Protein AF-A0A965GNH7-F1 (afdb_monomer)

Structure (mmCIF, N/CA/C/O backbone):
data_AF-A0A965GNH7-F1
#
_entry.id   AF-A0A965GNH7-F1
#
loop_
_atom_site.group_PDB
_atom_site.id
_atom_site.type_symbol
_atom_site.label_atom_id
_atom_site.label_alt_id
_atom_site.label_comp_id
_atom_site.label_asym_id
_atom_site.label_entity_id
_atom_site.label_seq_id
_atom_site.pdbx_PDB_ins_code
_atom_site.Cartn_x
_atom_site.Cartn_y
_atom_site.Cartn_z
_atom_site.occupancy
_atom_site.B_iso_or_equiv
_atom_site.auth_seq_id
_atom_site.auth_comp_id
_atom_site.auth_asym_id
_atom_site.auth_atom_id
_atom_site.pdbx_PDB_model_num
ATOM 1 N N . MET A 1 1 ? 58.841 18.533 -30.769 1.00 61.31 1 MET A N 1
ATOM 2 C CA . MET A 1 1 ? 57.433 18.340 -31.214 1.00 61.31 1 MET A CA 1
ATOM 3 C C . MET A 1 1 ? 56.786 16.989 -30.851 1.00 61.31 1 MET A C 1
ATOM 5 O O . MET A 1 1 ? 55.567 16.952 -30.744 1.00 61.31 1 MET A O 1
ATOM 9 N N . ARG A 1 2 ? 57.519 15.874 -30.654 1.00 68.25 2 ARG A N 1
ATOM 10 C CA . ARG A 1 2 ? 56.904 14.565 -30.300 1.00 68.25 2 ARG A CA 1
ATOM 11 C C . ARG A 1 2 ? 56.252 14.528 -28.906 1.00 68.25 2 ARG A C 1
ATOM 13 O O . ARG A 1 2 ? 55.220 13.888 -28.747 1.00 68.25 2 ARG A O 1
ATOM 20 N N . PHE A 1 3 ? 56.821 15.237 -27.931 1.00 69.56 3 PHE A N 1
ATOM 21 C CA . PHE A 1 3 ? 56.321 15.287 -26.551 1.00 69.56 3 PHE A CA 1
ATOM 22 C C . PHE A 1 3 ? 54.964 16.008 -26.440 1.00 69.56 3 PHE A C 1
ATOM 24 O O . PHE A 1 3 ? 54.017 15.473 -25.873 1.00 69.56 3 PHE A O 1
ATOM 31 N N . LEU A 1 4 ? 54.821 17.154 -27.115 1.00 71.38 4 LEU A N 1
ATOM 32 C CA . LEU A 1 4 ? 53.580 17.937 -27.139 1.00 71.38 4 LEU A CA 1
ATOM 33 C C . LEU A 1 4 ? 52.410 17.179 -27.800 1.00 71.38 4 LEU A C 1
ATOM 35 O O . LEU A 1 4 ? 51.283 17.232 -27.320 1.00 71.38 4 LEU A O 1
ATOM 39 N N . LYS A 1 5 ? 52.682 16.385 -28.848 1.00 73.31 5 LYS A N 1
ATOM 40 C CA . LYS A 1 5 ? 51.672 15.521 -29.492 1.00 73.31 5 LYS A CA 1
ATOM 41 C C . LYS A 1 5 ? 51.183 14.387 -28.581 1.00 73.31 5 LYS A C 1
ATOM 43 O O . LYS A 1 5 ? 50.039 13.962 -28.712 1.00 73.31 5 LYS A O 1
ATOM 48 N N . ARG A 1 6 ? 52.031 13.881 -27.678 1.00 76.56 6 ARG A N 1
ATOM 49 C CA . ARG A 1 6 ? 51.651 12.845 -26.700 1.00 76.56 6 ARG A CA 1
ATOM 50 C C . ARG A 1 6 ? 50.774 13.422 -25.592 1.00 76.56 6 ARG A C 1
ATOM 52 O O . ARG A 1 6 ? 49.756 12.821 -25.275 1.00 76.56 6 ARG A O 1
ATOM 59 N N . LEU A 1 7 ? 51.122 14.605 -25.088 1.00 76.31 7 LEU A N 1
ATOM 60 C CA . LEU A 1 7 ? 50.318 15.319 -24.093 1.00 76.31 7 LEU A CA 1
ATOM 61 C C . LEU A 1 7 ? 48.933 15.691 -24.633 1.00 76.31 7 LEU A C 1
ATOM 63 O O . LEU A 1 7 ? 47.937 15.451 -23.963 1.00 76.31 7 LEU A O 1
ATOM 67 N N . PHE A 1 8 ? 48.852 16.179 -25.874 1.00 79.62 8 PHE A N 1
ATOM 68 C CA . PHE A 1 8 ? 47.570 16.503 -26.505 1.00 79.62 8 PHE A CA 1
ATOM 69 C C . PHE A 1 8 ? 46.662 15.272 -26.659 1.00 79.62 8 PHE A C 1
ATOM 71 O O . PHE A 1 8 ? 45.480 15.326 -26.338 1.00 79.62 8 PHE A O 1
ATOM 78 N N . ARG A 1 9 ? 47.215 14.126 -27.082 1.00 82.44 9 ARG A N 1
ATOM 79 C CA . ARG A 1 9 ? 46.457 12.866 -27.181 1.00 82.44 9 ARG A CA 1
ATOM 80 C C . ARG A 1 9 ? 45.986 12.356 -25.820 1.00 82.44 9 ARG A C 1
ATOM 82 O O . ARG A 1 9 ? 44.862 11.881 -25.724 1.00 82.44 9 ARG A O 1
ATOM 89 N N . ALA A 1 10 ? 46.824 12.464 -24.790 1.00 82.12 10 ALA A N 1
ATOM 90 C CA . ALA A 1 10 ? 46.457 12.075 -23.431 1.00 82.12 10 ALA A CA 1
ATOM 91 C C . ALA A 1 10 ? 45.336 12.963 -22.870 1.00 82.12 10 ALA A C 1
ATOM 93 O O . ALA A 1 10 ? 44.400 12.451 -22.268 1.00 82.12 10 ALA A O 1
ATOM 94 N N . PHE A 1 11 ? 45.387 14.272 -23.131 1.00 82.88 11 PHE A N 1
ATOM 95 C CA . PHE A 1 11 ? 44.346 15.212 -22.721 1.00 82.88 11 PHE A CA 1
ATOM 96 C C . PHE A 1 11 ? 43.004 14.931 -23.410 1.00 82.88 11 PHE A C 1
ATOM 98 O O . PHE A 1 11 ? 41.978 14.849 -22.743 1.00 82.88 11 PHE A O 1
ATOM 105 N N . VAL A 1 12 ? 43.014 14.704 -24.729 1.00 85.94 12 VAL A N 1
ATOM 106 C CA . VAL A 1 12 ? 41.802 14.342 -25.484 1.00 85.94 12 VAL A CA 1
ATOM 107 C C . VAL A 1 12 ? 41.234 13.000 -25.011 1.00 85.94 12 VAL A C 1
ATOM 109 O O . VAL A 1 12 ? 40.030 12.880 -24.813 1.00 85.94 12 VAL A O 1
ATOM 112 N N . ALA A 1 13 ? 42.079 11.994 -24.773 1.00 86.38 13 ALA A N 1
ATOM 113 C CA . ALA A 1 13 ? 41.626 10.703 -24.253 1.00 86.38 13 ALA A CA 1
ATOM 114 C C . ALA A 1 13 ? 41.002 10.830 -22.852 1.00 86.38 13 ALA A C 1
ATOM 116 O O . ALA A 1 13 ? 39.959 10.233 -22.589 1.00 86.38 13 ALA A O 1
ATOM 117 N N . ALA A 1 14 ? 41.602 11.641 -21.976 1.00 84.44 14 ALA A N 1
ATOM 118 C CA . ALA A 1 14 ? 41.071 11.906 -20.643 1.00 84.44 14 ALA A CA 1
ATOM 119 C C . ALA A 1 14 ? 39.732 12.658 -20.691 1.00 84.44 14 ALA A C 1
ATOM 121 O O . ALA A 1 14 ? 38.820 12.315 -19.940 1.00 84.44 14 ALA A O 1
ATOM 122 N N . SER A 1 15 ? 39.576 13.636 -21.594 1.00 87.12 15 SER A N 1
ATOM 123 C CA . SER A 1 15 ? 38.310 14.365 -21.726 1.00 87.12 15 SER A CA 1
ATOM 124 C C . SER A 1 15 ? 37.195 13.455 -22.239 1.00 87.12 15 SER A C 1
ATOM 126 O O . SER A 1 15 ? 36.109 13.461 -21.671 1.00 87.12 15 SER A O 1
ATOM 128 N N . VAL A 1 16 ? 37.468 12.624 -23.252 1.00 88.94 16 VAL A N 1
ATOM 129 C CA . VAL A 1 16 ? 36.496 11.659 -23.791 1.00 88.94 16 VAL A CA 1
ATOM 130 C C . VAL A 1 16 ? 36.082 10.644 -22.726 1.00 88.94 16 VAL A C 1
ATOM 132 O O . VAL A 1 16 ? 34.891 10.393 -22.558 1.00 88.94 16 VAL A O 1
ATOM 135 N N . ALA A 1 17 ? 37.035 10.103 -21.961 1.00 90.12 17 ALA A N 1
ATOM 136 C CA . ALA A 1 17 ? 36.732 9.183 -20.867 1.00 90.12 17 ALA A CA 1
ATOM 137 C C . ALA A 1 17 ? 35.845 9.838 -19.794 1.00 90.12 17 ALA A C 1
ATOM 139 O O . ALA A 1 17 ? 34.858 9.242 -19.368 1.00 90.12 17 ALA A O 1
ATOM 140 N N . ALA A 1 18 ? 36.139 11.083 -19.406 1.00 88.38 18 ALA A N 1
ATOM 141 C CA . ALA A 1 18 ? 35.324 11.821 -18.443 1.00 88.38 18 ALA A CA 1
ATOM 142 C C . ALA A 1 18 ? 33.895 12.069 -18.957 1.00 88.38 18 ALA A C 1
ATOM 144 O O . ALA A 1 18 ? 32.934 11.907 -18.206 1.00 88.38 18 ALA A O 1
ATOM 145 N N . THR A 1 19 ? 33.734 12.405 -20.243 1.00 89.25 19 THR A N 1
ATOM 146 C CA . THR A 1 19 ? 32.406 12.603 -20.846 1.00 89.25 19 THR A CA 1
ATOM 147 C C . THR A 1 19 ? 31.603 11.302 -20.901 1.00 89.25 19 THR A C 1
ATOM 149 O O . THR A 1 19 ? 30.419 11.303 -20.575 1.00 89.25 19 THR A O 1
ATOM 152 N N . LEU A 1 20 ? 32.236 10.180 -21.254 1.00 89.94 20 LEU A N 1
ATOM 153 C CA . LEU A 1 20 ? 31.576 8.870 -21.283 1.00 89.94 20 LEU A CA 1
ATOM 154 C C . LEU A 1 20 ? 31.122 8.424 -19.889 1.00 89.94 20 LEU A C 1
ATOM 156 O O . LEU A 1 20 ? 30.005 7.936 -19.744 1.00 89.94 20 LEU A O 1
ATOM 160 N N . MET A 1 21 ? 31.945 8.642 -18.860 1.00 90.12 21 MET A N 1
ATOM 161 C CA . MET A 1 21 ? 31.584 8.332 -17.472 1.00 90.12 21 MET A CA 1
ATOM 162 C C . MET A 1 21 ? 30.403 9.179 -16.984 1.00 90.12 21 MET A C 1
AT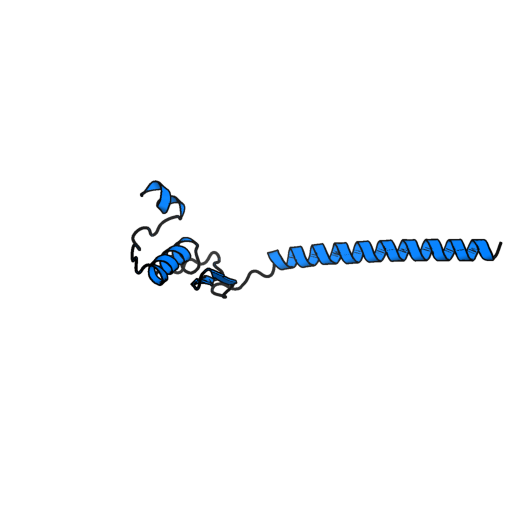OM 164 O O . MET A 1 21 ? 29.494 8.652 -16.346 1.00 90.12 21 MET A O 1
ATOM 168 N N . ALA A 1 22 ? 30.378 10.473 -17.320 1.00 87.25 22 ALA A N 1
ATOM 169 C CA . ALA A 1 22 ? 29.270 11.357 -16.965 1.00 87.25 22 ALA A CA 1
ATOM 170 C C . ALA A 1 22 ? 27.955 10.942 -17.648 1.00 87.25 22 ALA A C 1
ATOM 172 O O . ALA A 1 22 ? 26.908 10.914 -17.003 1.00 87.25 22 ALA A O 1
ATOM 173 N N . LEU A 1 23 ? 28.010 10.566 -18.931 1.00 87.31 23 LEU A N 1
ATOM 174 C CA . LEU A 1 23 ? 26.844 10.074 -19.671 1.00 87.31 23 LEU A CA 1
ATOM 175 C C . LEU A 1 23 ? 26.351 8.721 -19.146 1.00 87.31 23 LEU A C 1
ATOM 177 O O . LEU A 1 23 ? 25.146 8.532 -19.007 1.00 87.31 23 LEU A O 1
ATOM 181 N N . ALA A 1 24 ? 27.259 7.800 -18.814 1.00 85.06 24 ALA A N 1
ATOM 182 C CA . ALA A 1 24 ? 26.902 6.508 -18.232 1.00 85.06 24 ALA A CA 1
ATOM 183 C C . ALA A 1 24 ? 26.219 6.671 -16.864 1.00 85.06 24 ALA A C 1
ATOM 185 O O . ALA A 1 24 ? 25.194 6.045 -16.608 1.00 85.06 24 ALA A O 1
ATOM 186 N N . TYR A 1 25 ? 26.742 7.559 -16.014 1.00 82.19 25 TYR A N 1
ATOM 187 C CA . TYR A 1 25 ? 26.143 7.857 -14.715 1.00 82.19 25 TYR A CA 1
ATOM 188 C C . TYR A 1 25 ? 24.758 8.505 -14.852 1.00 82.19 25 TYR A C 1
ATOM 190 O O . TYR A 1 25 ? 23.811 8.080 -14.193 1.00 82.19 25 TYR A O 1
ATOM 198 N N . ALA A 1 26 ? 24.606 9.476 -15.758 1.00 80.81 26 ALA A N 1
ATOM 199 C CA . ALA A 1 26 ? 23.308 10.081 -16.050 1.00 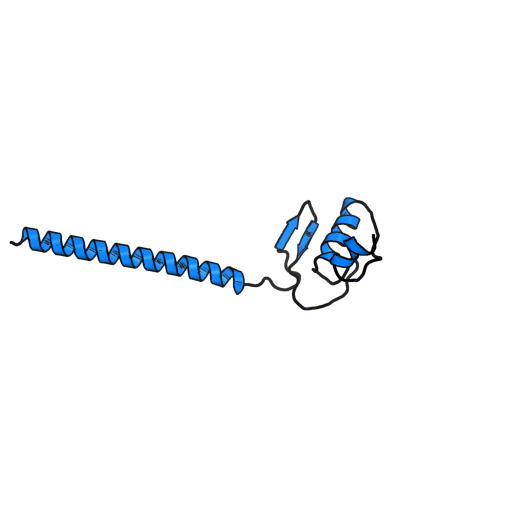80.81 26 ALA A CA 1
ATOM 200 C C . ALA A 1 26 ? 22.300 9.050 -16.591 1.00 80.81 26 ALA A C 1
ATOM 202 O O . ALA A 1 26 ? 21.148 9.039 -16.167 1.00 80.81 26 ALA A O 1
ATOM 203 N N . GLY A 1 27 ? 22.737 8.149 -17.477 1.00 79.81 27 GLY A N 1
ATOM 204 C CA . GLY A 1 27 ? 21.906 7.059 -17.992 1.00 79.81 27 GLY A CA 1
ATOM 205 C C . GLY A 1 27 ? 21.432 6.100 -16.898 1.00 79.81 27 GLY A C 1
ATOM 206 O O . GLY A 1 27 ? 20.271 5.698 -16.909 1.00 79.81 27 GLY A O 1
ATOM 207 N N . MET A 1 28 ? 22.291 5.790 -15.922 1.00 76.62 28 MET A N 1
ATOM 208 C CA . MET A 1 28 ? 21.939 4.948 -14.775 1.00 76.62 28 MET A CA 1
ATOM 209 C C . MET A 1 28 ? 20.876 5.608 -13.886 1.00 76.62 28 MET A C 1
ATOM 211 O O . MET A 1 28 ? 19.867 4.980 -13.587 1.00 76.62 28 MET A O 1
ATOM 215 N N . LEU A 1 29 ? 21.035 6.896 -13.552 1.00 72.44 29 LEU A N 1
ATOM 216 C CA . LEU A 1 29 ? 20.044 7.639 -12.757 1.00 72.44 29 LEU A CA 1
ATOM 217 C C . LEU A 1 29 ? 18.674 7.705 -13.441 1.00 72.44 29 LEU A C 1
ATOM 219 O O . LEU A 1 29 ? 17.638 7.580 -12.791 1.00 72.44 29 LEU A O 1
ATOM 223 N N . VAL A 1 30 ? 18.669 7.894 -14.762 1.00 73.75 30 VAL A N 1
ATOM 224 C CA . VAL A 1 30 ? 17.440 7.899 -15.558 1.00 73.75 30 VAL A CA 1
ATOM 225 C C . VAL A 1 30 ? 16.804 6.507 -15.565 1.00 73.75 30 VAL A C 1
ATOM 227 O O . VAL A 1 30 ? 15.598 6.393 -15.362 1.00 73.75 30 VAL A O 1
ATOM 230 N N . HIS A 1 31 ? 17.595 5.446 -15.746 1.00 70.94 31 HIS A N 1
ATOM 231 C CA . HIS A 1 31 ? 17.093 4.074 -15.727 1.00 70.94 31 HIS A CA 1
ATOM 232 C C . HIS A 1 31 ? 16.484 3.693 -14.372 1.00 70.94 31 HIS A C 1
ATOM 234 O O . HIS A 1 31 ? 15.370 3.170 -14.354 1.00 70.94 31 HIS A O 1
ATOM 240 N N . ASP A 1 32 ? 17.169 3.990 -13.267 1.00 69.44 32 ASP A N 1
ATOM 241 C CA . ASP A 1 32 ? 16.697 3.694 -11.912 1.00 69.44 32 ASP A CA 1
ATOM 242 C C . ASP A 1 32 ? 15.418 4.472 -11.582 1.00 69.44 32 ASP A C 1
ATOM 244 O O . ASP A 1 32 ? 14.472 3.910 -11.027 1.00 69.44 32 ASP A O 1
ATOM 248 N N . GLY A 1 33 ? 15.349 5.740 -12.006 1.00 63.00 33 GLY A N 1
ATOM 249 C CA . GLY A 1 33 ? 14.138 6.550 -11.917 1.00 63.00 33 GLY A CA 1
ATOM 250 C C . GLY A 1 33 ? 12.968 5.906 -12.661 1.00 63.00 33 GLY A C 1
ATOM 251 O O . GLY A 1 33 ? 11.912 5.701 -12.072 1.00 63.00 33 GLY A O 1
ATOM 252 N N . TYR A 1 34 ? 13.155 5.508 -13.924 1.00 60.78 34 TYR A N 1
ATOM 253 C CA . TYR A 1 34 ? 12.106 4.820 -14.687 1.00 60.78 34 TYR A CA 1
ATOM 254 C C . TYR A 1 34 ? 11.722 3.463 -14.092 1.00 60.78 34 TYR A C 1
ATOM 256 O O . TYR A 1 34 ? 10.548 3.106 -14.131 1.00 60.78 34 TYR A O 1
ATOM 264 N N . ARG A 1 35 ? 12.666 2.718 -13.507 1.00 60.09 35 ARG A N 1
ATOM 265 C CA . ARG A 1 35 ? 12.383 1.433 -12.852 1.00 60.09 35 ARG A CA 1
ATOM 266 C C . ARG A 1 35 ? 11.429 1.603 -11.673 1.00 60.09 35 ARG A C 1
ATOM 268 O O . ARG A 1 35 ? 10.514 0.806 -11.532 1.00 60.09 35 ARG A O 1
ATOM 275 N N . PHE A 1 36 ? 11.578 2.677 -10.898 1.00 60.91 36 PHE A N 1
ATOM 276 C CA . PHE A 1 36 ? 10.661 3.012 -9.804 1.00 60.91 36 PHE A CA 1
ATOM 277 C C . PHE A 1 36 ? 9.221 3.281 -10.280 1.00 60.91 36 PHE A C 1
ATOM 279 O O . PHE A 1 36 ? 8.271 2.984 -9.564 1.00 60.91 36 PHE A O 1
ATOM 286 N N . PHE A 1 37 ? 9.045 3.822 -11.490 1.00 58.97 37 PHE A N 1
ATOM 287 C CA . PHE A 1 37 ? 7.717 4.088 -12.056 1.00 58.97 37 PHE A CA 1
ATOM 288 C C . PHE A 1 37 ? 7.116 2.899 -12.819 1.00 58.97 37 PHE A C 1
ATOM 290 O O . PHE A 1 37 ? 5.894 2.808 -12.912 1.00 58.97 37 PHE A O 1
ATOM 297 N N . LEU A 1 38 ? 7.950 2.022 -13.388 1.00 62.34 38 LEU A N 1
ATOM 298 C CA . LEU A 1 38 ? 7.511 0.927 -14.260 1.00 62.34 38 LEU A CA 1
ATOM 299 C C . LEU A 1 38 ? 7.377 -0.419 -13.537 1.00 62.34 38 LEU A C 1
ATOM 301 O O . LEU A 1 38 ? 6.475 -1.180 -13.878 1.00 62.34 38 LEU A O 1
ATOM 305 N N . ASP A 1 39 ? 8.207 -0.702 -12.528 1.00 72.19 39 ASP A N 1
ATOM 306 C CA . ASP A 1 39 ? 8.040 -1.883 -11.671 1.00 72.19 39 ASP A CA 1
ATOM 307 C C . ASP A 1 39 ? 7.017 -1.558 -10.573 1.00 72.19 39 ASP A C 1
ATOM 309 O O . ASP A 1 39 ? 7.356 -1.436 -9.393 1.00 72.19 39 ASP A O 1
ATOM 313 N N . GLN A 1 40 ? 5.748 -1.379 -10.959 1.00 73.44 40 GLN A N 1
ATOM 314 C CA . GLN A 1 40 ? 4.688 -1.310 -9.961 1.00 73.44 40 GLN A CA 1
ATOM 315 C C . GLN A 1 40 ? 4.523 -2.690 -9.310 1.00 73.44 40 GLN A C 1
ATOM 317 O O . GLN A 1 40 ? 4.350 -3.689 -10.015 1.00 73.44 40 GLN A O 1
ATOM 322 N N . PRO A 1 41 ? 4.601 -2.772 -7.975 1.00 83.69 41 PRO A N 1
ATOM 323 C CA . PRO A 1 41 ? 4.407 -4.022 -7.261 1.00 83.69 41 PRO A CA 1
ATOM 324 C C . PRO A 1 41 ? 2.998 -4.569 -7.526 1.00 83.69 41 PRO A C 1
ATOM 326 O O . PRO A 1 41 ? 2.022 -3.822 -7.536 1.00 83.69 41 PRO A O 1
ATOM 329 N N . THR A 1 42 ? 2.894 -5.880 -7.751 1.00 88.12 42 THR A N 1
ATOM 330 C CA . THR A 1 42 ? 1.617 -6.557 -8.023 1.00 88.12 42 THR A CA 1
ATOM 331 C C . THR A 1 42 ? 0.618 -6.305 -6.896 1.00 88.12 42 THR A C 1
ATOM 333 O O . THR A 1 42 ? 1.010 -6.347 -5.728 1.00 88.12 42 THR A O 1
ATOM 336 N N . HIS A 1 43 ? -0.663 -6.110 -7.221 1.00 89.06 43 HIS A N 1
ATOM 337 C CA . HIS A 1 43 ? -1.740 -5.992 -6.232 1.00 89.06 43 HIS A CA 1
ATOM 338 C C . HIS A 1 43 ? -1.652 -7.075 -5.148 1.00 89.06 43 HIS A C 1
ATOM 340 O O . HIS A 1 43 ? -1.435 -8.253 -5.444 1.00 89.06 43 HIS A O 1
ATOM 346 N N . GLY A 1 44 ? -1.776 -6.667 -3.887 1.00 90.12 44 GLY A N 1
ATOM 347 C CA . GLY A 1 44 ? -1.676 -7.543 -2.719 1.00 90.12 44 GLY A CA 1
ATOM 348 C C . GLY A 1 44 ? -0.262 -7.999 -2.354 1.00 90.12 44 GLY A C 1
ATOM 349 O O . GLY A 1 44 ? -0.087 -8.712 -1.365 1.00 90.12 44 GLY A O 1
ATOM 350 N N . SER A 1 45 ? 0.772 -7.579 -3.089 1.00 92.38 45 SER A N 1
ATOM 351 C CA . SER A 1 45 ? 2.157 -7.796 -2.661 1.00 92.38 45 SER A CA 1
ATOM 352 C C . SER A 1 45 ? 2.484 -6.955 -1.424 1.00 92.38 45 SER A C 1
ATOM 354 O O . SER A 1 45 ? 2.013 -5.828 -1.269 1.00 92.38 45 SER A O 1
ATOM 356 N N . VAL A 1 46 ? 3.287 -7.508 -0.513 1.00 93.31 46 VAL A N 1
ATOM 357 C CA . VAL A 1 46 ? 3.712 -6.802 0.704 1.00 93.31 46 VAL A CA 1
ATOM 358 C C . VAL A 1 46 ? 4.774 -5.767 0.338 1.00 93.31 46 VAL A C 1
ATOM 360 O O . VAL A 1 46 ? 5.844 -6.121 -0.153 1.00 93.31 46 VAL A O 1
ATOM 363 N N . LEU A 1 47 ? 4.491 -4.497 0.620 1.00 91.81 47 LEU A N 1
ATOM 364 C CA . LEU A 1 47 ? 5.417 -3.376 0.441 1.00 91.81 4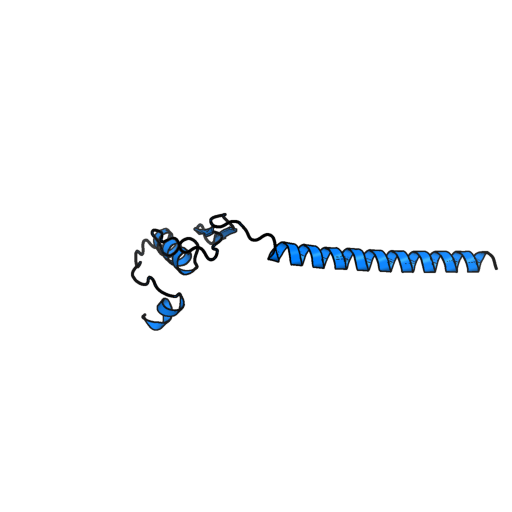7 LEU A CA 1
ATOM 365 C C . LEU A 1 47 ? 6.327 -3.174 1.652 1.00 91.81 47 LEU A C 1
ATOM 367 O O . LEU A 1 47 ? 7.424 -2.632 1.533 1.00 91.81 47 LEU A O 1
ATOM 371 N N . GLY A 1 48 ? 5.864 -3.591 2.828 1.00 93.69 48 GLY A N 1
ATOM 372 C CA . GLY A 1 48 ? 6.588 -3.435 4.078 1.00 93.69 48 GLY A CA 1
ATOM 373 C C . GLY A 1 48 ? 5.666 -3.536 5.282 1.00 93.69 48 GLY A C 1
ATOM 374 O O . GLY A 1 48 ? 4.576 -4.101 5.207 1.00 93.69 48 GLY A O 1
ATOM 375 N N . ASP A 1 49 ? 6.116 -2.972 6.394 1.00 94.25 49 ASP A N 1
ATOM 376 C CA . ASP A 1 49 ? 5.418 -2.989 7.673 1.00 94.2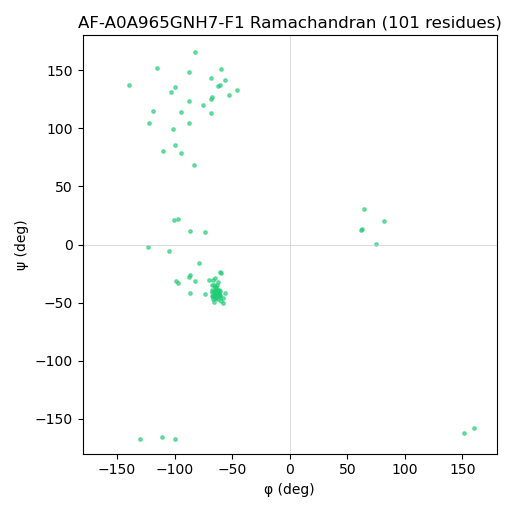5 49 ASP A CA 1
ATOM 377 C C . ASP A 1 49 ? 5.547 -1.624 8.356 1.00 94.25 49 ASP A C 1
ATOM 379 O O . ASP A 1 49 ? 6.623 -1.020 8.358 1.00 94.25 49 ASP A O 1
ATOM 383 N N . VAL A 1 50 ? 4.449 -1.136 8.934 1.00 86.62 50 VAL A N 1
ATOM 384 C CA . VAL A 1 50 ? 4.434 0.079 9.750 1.00 86.62 50 VAL A CA 1
ATOM 385 C C . VAL A 1 50 ? 3.903 -0.274 11.131 1.00 86.62 50 VAL A C 1
ATOM 387 O O . VAL A 1 50 ? 2.709 -0.486 11.331 1.00 86.62 50 VAL A O 1
ATOM 390 N N . GLY A 1 51 ? 4.810 -0.340 12.105 1.00 88.25 51 GLY A N 1
ATOM 391 C CA . GLY A 1 51 ? 4.453 -0.585 13.501 1.00 88.25 51 GLY A CA 1
ATOM 392 C C . GLY A 1 51 ? 3.842 -1.967 13.747 1.00 88.25 51 GLY A C 1
ATOM 393 O O . GLY A 1 51 ? 3.022 -2.107 14.650 1.00 88.25 51 GLY A O 1
ATOM 394 N N . GLY A 1 52 ? 4.207 -2.990 12.977 1.00 90.50 52 GLY A N 1
ATOM 395 C CA . GLY A 1 52 ? 3.648 -4.342 13.027 1.00 90.50 52 GLY A CA 1
ATOM 396 C C . GLY A 1 52 ? 2.330 -4.497 12.264 1.00 90.50 52 GLY A C 1
ATOM 397 O O . GLY A 1 52 ? 1.551 -5.385 12.608 1.00 90.50 52 GLY A O 1
ATOM 398 N N . VAL A 1 53 ? 2.041 -3.593 11.325 1.00 92.00 53 VAL A N 1
ATOM 399 C CA . VAL A 1 53 ? 0.919 -3.674 10.387 1.00 92.00 53 VAL A CA 1
ATOM 400 C C . VAL A 1 53 ? 1.482 -3.718 8.968 1.00 92.00 53 VAL A C 1
ATOM 402 O O . VAL A 1 53 ? 2.065 -2.741 8.494 1.00 92.00 53 VAL A O 1
ATOM 405 N N . ALA A 1 54 ? 1.273 -4.836 8.272 1.00 94.38 54 ALA A N 1
ATOM 406 C CA . ALA A 1 54 ? 1.723 -4.995 6.892 1.00 94.38 54 ALA A CA 1
ATOM 407 C C . ALA A 1 54 ? 1.038 -3.985 5.957 1.00 94.38 54 ALA A C 1
ATOM 409 O O . ALA A 1 54 ? -0.181 -3.785 6.031 1.00 94.38 54 ALA A O 1
ATOM 410 N N . VAL A 1 55 ? 1.817 -3.381 5.064 1.00 94.75 55 VAL A N 1
ATOM 411 C CA . VAL A 1 55 ? 1.349 -2.504 3.987 1.00 94.75 55 VAL A CA 1
ATOM 412 C C . VAL A 1 55 ? 1.394 -3.295 2.689 1.00 94.75 55 VAL A C 1
ATOM 414 O O . VAL A 1 55 ? 2.409 -3.922 2.384 1.00 94.75 55 VAL A O 1
ATOM 417 N N . TYR A 1 56 ? 0.306 -3.259 1.931 1.00 93.94 56 TYR A N 1
ATOM 418 C CA . TYR A 1 56 ? 0.161 -3.999 0.683 1.00 93.94 56 TYR A CA 1
ATOM 419 C C . TYR A 1 56 ? 0.038 -3.040 -0.498 1.00 93.94 56 TYR A C 1
ATOM 421 O O . TYR A 1 56 ? -0.434 -1.915 -0.340 1.00 93.94 56 TYR A O 1
ATOM 429 N N . ALA A 1 57 ? 0.463 -3.489 -1.673 1.00 91.25 57 ALA A N 1
ATOM 430 C CA . ALA A 1 57 ? 0.261 -2.770 -2.917 1.00 91.25 57 ALA A CA 1
ATOM 431 C C . ALA A 1 57 ? -1.229 -2.777 -3.272 1.00 91.25 57 ALA A C 1
ATOM 433 O O . ALA A 1 57 ? -1.792 -3.834 -3.561 1.00 91.25 57 ALA A O 1
ATOM 434 N N . GLY A 1 58 ? -1.851 -1.603 -3.238 1.00 87.69 58 GLY A N 1
ATOM 435 C CA . GLY A 1 58 ? -3.146 -1.371 -3.862 1.00 87.69 58 GLY A CA 1
ATOM 436 C C . GLY A 1 58 ? -2.964 -0.958 -5.317 1.00 87.69 58 GLY A C 1
ATOM 437 O O . GLY A 1 58 ? -1.988 -0.297 -5.672 1.00 87.69 58 GLY A O 1
ATOM 438 N N . ASP A 1 59 ? -3.920 -1.331 -6.149 1.00 81.75 59 ASP A N 1
ATOM 439 C CA . ASP A 1 59 ? -4.074 -0.809 -7.502 1.00 81.75 59 ASP A CA 1
ATOM 440 C C . ASP A 1 59 ? -5.535 -0.359 -7.696 1.00 81.75 59 ASP A C 1
ATOM 442 O O . ASP A 1 59 ? -6.278 -0.215 -6.726 1.00 81.75 59 ASP A O 1
ATOM 446 N N . GLY A 1 60 ? -5.949 -0.090 -8.935 1.00 72.12 60 GLY A N 1
ATOM 447 C CA . GLY A 1 60 ? -7.316 0.340 -9.243 1.00 72.12 60 GLY A CA 1
ATOM 448 C C . GLY A 1 60 ? -8.387 -0.757 -9.162 1.00 72.12 60 GLY A C 1
ATOM 449 O O . GLY A 1 60 ? -9.483 -0.535 -9.673 1.00 72.12 60 GLY A O 1
ATOM 450 N N . TYR A 1 61 ? -8.090 -1.943 -8.616 1.00 72.56 61 TYR A N 1
ATOM 451 C CA . TYR A 1 61 ? -9.092 -2.986 -8.406 1.00 72.56 61 TYR A CA 1
ATOM 452 C C . TYR A 1 61 ? -9.793 -2.809 -7.058 1.00 72.56 61 TYR A C 1
ATOM 454 O O . TYR A 1 61 ? -9.177 -2.853 -5.995 1.00 72.56 61 TYR A O 1
ATOM 462 N N . ASP A 1 62 ? -11.118 -2.693 -7.113 1.00 78.44 62 ASP A N 1
ATOM 463 C CA . ASP A 1 62 ? -11.954 -2.495 -5.934 1.00 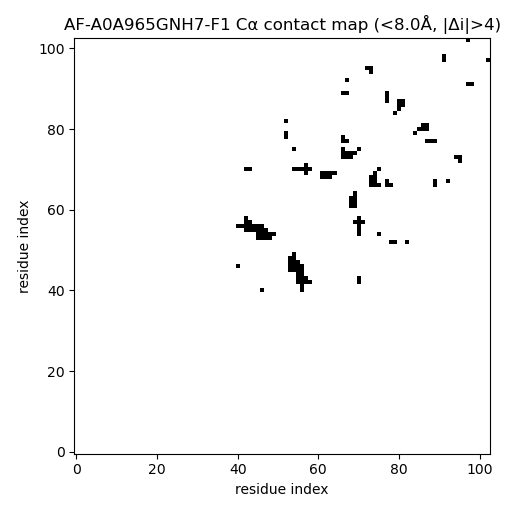78.44 62 ASP A CA 1
ATOM 464 C C . ASP A 1 62 ? -12.594 -3.818 -5.492 1.00 78.44 62 ASP A C 1
ATOM 466 O O . ASP A 1 62 ? -13.725 -4.149 -5.857 1.00 78.44 62 ASP A O 1
ATOM 470 N N . VAL A 1 63 ? -11.867 -4.589 -4.681 1.00 84.69 63 VAL A N 1
ATOM 471 C CA . VAL A 1 63 ? -12.425 -5.731 -3.938 1.00 84.69 63 VAL A CA 1
ATOM 472 C C . VAL A 1 63 ? -12.697 -5.298 -2.505 1.00 84.69 63 VAL A C 1
ATOM 474 O O . VAL A 1 63 ? -11.892 -4.615 -1.884 1.00 84.69 63 VAL A O 1
ATOM 477 N N . ARG A 1 64 ? -13.856 -5.663 -1.957 1.00 84.56 64 ARG A N 1
ATOM 478 C CA . ARG A 1 64 ? -14.245 -5.295 -0.592 1.00 84.56 64 ARG A CA 1
ATOM 479 C C . ARG A 1 64 ? -13.867 -6.402 0.395 1.00 84.56 64 ARG A C 1
ATOM 481 O O . ARG A 1 64 ? -14.471 -7.471 0.363 1.00 84.56 64 ARG A O 1
ATOM 488 N N . GLY A 1 65 ? -12.939 -6.107 1.301 1.00 84.00 65 GLY A N 1
ATOM 489 C CA . GLY A 1 65 ? -12.517 -6.984 2.396 1.00 84.00 65 GLY A CA 1
ATOM 490 C C . GLY A 1 65 ? -13.152 -6.636 3.751 1.00 84.00 65 GLY A C 1
ATOM 491 O O . GLY A 1 65 ? -14.093 -5.845 3.843 1.00 84.00 65 GLY A O 1
ATOM 492 N N . GLU A 1 66 ? -12.610 -7.219 4.829 1.00 83.44 66 GLU A N 1
ATOM 493 C CA . GLU A 1 66 ? -13.097 -7.028 6.212 1.00 83.44 66 GLU A CA 1
ATOM 494 C C . GLU A 1 66 ? -12.931 -5.578 6.709 1.00 83.44 66 GLU A C 1
ATOM 496 O O . GLU A 1 66 ? -13.791 -5.071 7.431 1.00 83.44 66 GLU A O 1
ATOM 501 N N . TYR A 1 67 ? -11.846 -4.902 6.316 1.00 84.50 67 TYR A N 1
ATOM 502 C CA . TYR A 1 67 ? -11.471 -3.579 6.839 1.00 84.50 67 TYR A CA 1
ATOM 503 C C . TYR A 1 67 ? -11.750 -2.419 5.870 1.00 84.50 67 TYR A C 1
ATOM 505 O O . TYR A 1 67 ? -11.583 -1.260 6.244 1.00 84.50 67 TYR A O 1
ATOM 513 N N . GLY A 1 68 ? -12.185 -2.687 4.638 1.00 84.56 68 GLY A N 1
ATOM 514 C CA . GLY A 1 68 ? -12.376 -1.670 3.600 1.00 84.56 68 GLY A CA 1
ATOM 515 C C . GLY A 1 68 ? -12.192 -2.242 2.198 1.00 84.56 68 GLY A C 1
ATOM 516 O O . GLY A 1 68 ? -12.261 -3.455 2.012 1.00 84.56 68 GLY A O 1
ATOM 517 N N . LEU A 1 69 ? -11.982 -1.371 1.209 1.00 87.38 69 LEU A N 1
ATOM 518 C CA . LEU A 1 69 ? -11.502 -1.804 -0.106 1.00 87.38 69 LEU A CA 1
ATOM 519 C C . LEU A 1 69 ? -10.064 -2.307 0.033 1.00 87.38 69 LEU A C 1
ATOM 521 O O . LEU A 1 69 ? -9.229 -1.619 0.618 1.00 87.38 69 LEU A O 1
ATOM 525 N N . GLU A 1 70 ? -9.807 -3.520 -0.443 1.00 88.94 70 GLU A N 1
ATOM 526 C CA . GLU A 1 70 ? -8.552 -4.232 -0.243 1.00 88.94 70 GLU A CA 1
ATOM 527 C C . GLU A 1 70 ? -7.360 -3.369 -0.655 1.00 88.94 70 GLU A C 1
ATOM 529 O O . GLU A 1 70 ? -7.319 -2.781 -1.734 1.00 88.94 70 GLU A O 1
ATOM 534 N N . TYR A 1 71 ? -6.403 -3.266 0.269 1.00 91.44 71 TYR A N 1
ATOM 535 C CA . TYR A 1 71 ? -5.129 -2.569 0.091 1.00 91.44 71 TYR A CA 1
ATOM 536 C C . TYR A 1 71 ? -5.229 -1.063 -0.197 1.00 91.44 71 TYR A C 1
ATOM 538 O O . TYR A 1 71 ? -4.223 -0.427 -0.519 1.00 91.44 71 TYR A O 1
ATOM 546 N N . GLN A 1 72 ? -6.405 -0.457 -0.014 1.00 88.81 72 GLN A N 1
ATOM 547 C CA . GLN A 1 72 ? -6.550 0.994 -0.023 1.00 88.81 72 GLN A CA 1
ATOM 548 C C . GLN A 1 72 ? -6.198 1.626 1.331 1.00 88.81 72 GLN A C 1
ATOM 550 O O . GLN A 1 72 ? -6.126 0.978 2.376 1.00 88.81 72 GLN A O 1
ATOM 555 N N . CYS A 1 73 ? -6.012 2.947 1.325 1.00 88.12 73 CYS A N 1
ATOM 556 C CA . CYS A 1 73 ? -5.628 3.718 2.508 1.00 88.12 73 CYS A CA 1
ATOM 557 C C . CYS A 1 73 ? -6.588 3.541 3.701 1.00 88.12 73 CYS A C 1
ATOM 559 O O . CYS A 1 73 ? -6.133 3.373 4.832 1.00 88.12 73 CYS A O 1
ATOM 561 N N . VAL A 1 74 ? -7.901 3.529 3.454 1.00 87.06 74 VAL A N 1
ATOM 562 C CA . VAL A 1 74 ? -8.923 3.358 4.499 1.00 87.06 74 VAL A CA 1
ATOM 563 C C . VAL A 1 74 ? -8.874 1.951 5.108 1.00 87.06 74 VAL A C 1
ATOM 565 O O . VAL A 1 74 ? -8.979 1.808 6.326 1.00 87.06 74 VAL A O 1
ATOM 568 N N . GLU A 1 75 ? -8.645 0.918 4.289 1.00 89.38 75 GLU A N 1
ATOM 569 C CA . GLU A 1 75 ? -8.460 -0.464 4.758 1.00 89.38 75 GLU A CA 1
ATOM 570 C C . GLU A 1 75 ? -7.264 -0.570 5.695 1.00 89.38 75 GLU A C 1
ATOM 572 O O . GLU A 1 75 ? -7.408 -1.098 6.799 1.00 89.38 75 GLU A O 1
ATOM 577 N N . LEU A 1 76 ? -6.118 -0.006 5.302 1.00 90.38 76 LEU A N 1
ATOM 578 C CA . LEU A 1 76 ? -4.902 -0.047 6.108 1.00 90.38 76 LEU A CA 1
ATOM 579 C C . LEU A 1 76 ? -5.124 0.582 7.489 1.00 90.38 76 LEU A C 1
ATOM 581 O O . LEU A 1 76 ? -4.734 -0.004 8.501 1.00 90.38 76 LEU A O 1
ATOM 585 N N . VAL A 1 77 ? -5.763 1.754 7.545 1.00 88.81 77 VAL A N 1
ATOM 586 C CA . VAL A 1 77 ? -6.033 2.442 8.816 1.00 88.81 77 VAL A CA 1
ATOM 587 C C . VAL A 1 77 ? -7.016 1.643 9.667 1.00 88.81 77 VAL A C 1
ATOM 589 O O . VAL A 1 77 ? -6.747 1.412 10.846 1.00 88.81 77 VAL A O 1
ATOM 592 N N . ASN A 1 78 ? -8.118 1.160 9.091 1.00 87.62 78 ASN A N 1
ATOM 593 C CA . ASN A 1 78 ? -9.100 0.360 9.824 1.00 87.62 78 ASN A CA 1
ATOM 594 C C . ASN A 1 78 ? -8.479 -0.934 10.370 1.00 87.62 78 ASN A C 1
ATOM 596 O O . ASN A 1 78 ? -8.680 -1.274 11.538 1.00 87.62 78 ASN A O 1
ATOM 600 N N . ARG A 1 79 ? -7.666 -1.630 9.568 1.00 89.50 79 ARG A N 1
ATOM 601 C CA . ARG A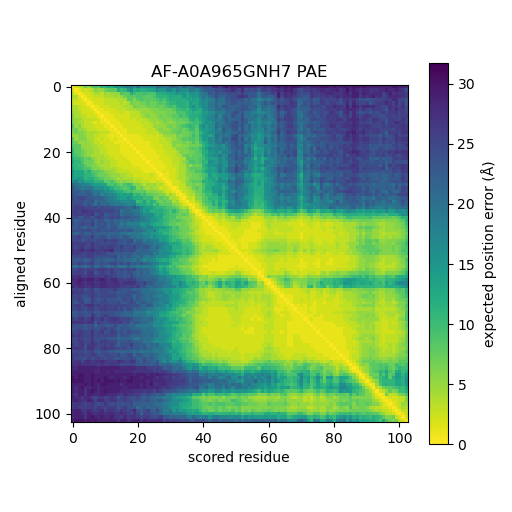 1 79 ? -6.942 -2.829 10.000 1.00 89.50 79 ARG A CA 1
ATOM 602 C C . ARG A 1 79 ? -5.949 -2.515 11.112 1.00 89.50 79 ARG A C 1
ATOM 604 O O . ARG A 1 79 ? -5.909 -3.242 12.102 1.00 89.50 79 ARG A O 1
ATOM 611 N N . ALA A 1 80 ? -5.192 -1.425 10.999 1.00 90.12 80 ALA A N 1
ATOM 612 C CA . ALA A 1 80 ? -4.277 -0.986 12.049 1.00 90.12 80 ALA A CA 1
ATOM 613 C C . ALA A 1 80 ? -5.015 -0.684 13.365 1.00 90.12 80 ALA A C 1
ATOM 615 O O . ALA A 1 80 ? -4.594 -1.144 14.427 1.00 90.12 80 ALA A O 1
ATOM 616 N N . LEU A 1 81 ? -6.147 0.026 13.302 1.00 87.81 81 LEU A N 1
ATOM 617 C CA . LEU A 1 81 ? -6.970 0.352 14.470 1.00 87.81 81 LEU A CA 1
ATOM 618 C C . LEU A 1 81 ? -7.506 -0.904 15.164 1.00 87.81 81 LEU A C 1
ATOM 620 O O . LEU A 1 81 ? -7.438 -1.012 16.392 1.00 87.81 81 LEU A O 1
ATOM 624 N N . VAL A 1 82 ? -7.978 -1.883 14.390 1.00 88.56 82 VAL A N 1
ATOM 625 C CA . VAL A 1 82 ? -8.441 -3.161 14.939 1.00 88.56 82 VAL A CA 1
ATOM 626 C C . VAL A 1 82 ? -7.281 -3.935 15.565 1.00 88.56 82 VAL A C 1
ATOM 628 O O . VAL A 1 82 ? -7.387 -4.359 16.715 1.00 88.56 82 VAL A O 1
ATOM 631 N N . GLN A 1 83 ? -6.158 -4.080 14.856 1.00 89.38 83 GLN A N 1
ATOM 632 C CA . GLN A 1 83 ? -5.008 -4.863 15.321 1.00 89.38 83 GLN A CA 1
ATOM 633 C C . GLN A 1 83 ? -4.329 -4.272 16.562 1.00 89.38 83 GLN A C 1
ATOM 635 O O . GLN A 1 83 ? -3.825 -5.023 17.395 1.00 89.38 83 GLN A O 1
ATOM 640 N N . LYS A 1 84 ? -4.275 -2.941 16.686 1.00 87.62 84 LYS A N 1
ATOM 641 C CA . LYS A 1 84 ? -3.525 -2.265 17.758 1.00 87.62 84 LYS A CA 1
ATOM 642 C C . LYS A 1 84 ? -4.380 -1.814 18.926 1.00 87.62 84 LYS A C 1
ATOM 644 O O . LYS A 1 84 ? -3.889 -1.782 20.051 1.00 87.62 84 LYS A O 1
ATOM 649 N N . HIS A 1 85 ? -5.635 -1.464 18.672 1.00 84.38 85 HIS A N 1
ATOM 650 C CA . HIS A 1 85 ? -6.488 -0.825 19.671 1.00 84.38 85 HIS A CA 1
ATOM 651 C C . HIS A 1 85 ? -7.782 -1.598 19.938 1.00 84.38 85 HIS A C 1
ATOM 653 O O . HIS A 1 85 ? -8.567 -1.178 20.784 1.00 84.38 85 HIS A O 1
ATOM 659 N N . GLY A 1 86 ? -8.031 -2.712 19.234 1.00 81.88 86 GLY A N 1
ATOM 660 C CA . GLY A 1 86 ? -9.283 -3.468 19.348 1.00 81.88 86 GLY A CA 1
ATOM 661 C C . GLY A 1 86 ? -10.512 -2.665 18.910 1.00 81.88 86 GLY A C 1
ATOM 662 O O . GLY A 1 86 ? -11.644 -3.055 19.192 1.00 81.88 86 GLY A O 1
ATOM 663 N N . PHE A 1 87 ? -10.303 -1.528 18.240 1.00 77.50 87 PHE A N 1
ATOM 664 C CA . PHE A 1 87 ? -11.360 -0.592 17.895 1.00 77.50 87 PHE A CA 1
ATOM 665 C C . PHE A 1 87 ? -11.977 -0.997 16.557 1.00 77.50 87 PHE A C 1
ATOM 667 O O . PHE A 1 87 ? -11.386 -0.796 15.499 1.00 77.50 87 PHE A O 1
ATOM 674 N N . ARG A 1 88 ? -13.177 -1.584 16.595 1.00 66.44 88 ARG A N 1
ATOM 675 C CA . ARG A 1 88 ? -13.971 -1.908 15.401 1.00 66.44 88 ARG A CA 1
ATOM 676 C C . ARG A 1 88 ? -14.960 -0.783 15.115 1.00 66.44 88 ARG A C 1
ATOM 678 O O . ARG A 1 88 ? -16.141 -0.907 15.416 1.00 66.44 88 ARG A O 1
ATOM 685 N N . ASN A 1 89 ? -14.483 0.310 14.523 1.00 61.84 89 ASN A N 1
ATOM 686 C CA . ASN A 1 89 ? -15.372 1.301 13.917 1.00 61.84 89 ASN A CA 1
ATOM 687 C C . ASN A 1 89 ? -15.233 1.260 12.393 1.00 61.84 89 ASN A C 1
ATOM 689 O O . ASN A 1 89 ? -14.508 2.044 11.794 1.00 61.84 89 ASN A O 1
ATOM 693 N N . LEU A 1 90 ? -15.919 0.286 11.790 1.00 61.00 90 LEU A N 1
ATOM 694 C CA . LEU A 1 90 ? -15.937 0.006 10.348 1.00 61.00 90 LEU A CA 1
ATOM 695 C C . LEU A 1 90 ? -17.007 0.834 9.602 1.00 61.00 90 LEU A C 1
ATOM 697 O O . LEU A 1 90 ? -17.359 0.516 8.469 1.00 61.00 90 LEU A O 1
ATOM 701 N N . ALA A 1 91 ? -17.594 1.845 10.255 1.00 53.56 91 ALA A N 1
ATOM 702 C CA . ALA A 1 91 ? -18.825 2.489 9.795 1.00 53.56 91 ALA A CA 1
ATOM 703 C C . ALA A 1 91 ? -18.632 3.507 8.659 1.00 53.56 91 ALA A C 1
ATOM 705 O O . ALA A 1 91 ? -19.606 3.841 7.989 1.00 53.56 91 ALA A O 1
ATOM 706 N N . LYS A 1 92 ? -17.408 3.982 8.396 1.00 56.84 92 LYS A N 1
ATOM 707 C CA . LYS A 1 92 ? -17.143 4.871 7.258 1.00 56.84 92 LYS A CA 1
ATOM 708 C C . LYS A 1 92 ? -16.519 4.089 6.126 1.00 56.84 92 LYS A C 1
ATOM 710 O O . LYS A 1 92 ? -15.340 3.769 6.104 1.00 56.84 92 LYS A O 1
ATOM 715 N N . THR A 1 93 ? -17.378 3.743 5.188 1.00 57.72 93 THR A N 1
ATOM 716 C CA . THR A 1 93 ? -17.045 2.936 4.023 1.00 57.72 93 THR A CA 1
ATOM 717 C C . THR A 1 93 ? -16.843 3.791 2.775 1.00 57.72 93 THR A C 1
ATOM 719 O O . THR A 1 93 ? -17.039 3.280 1.674 1.00 57.72 93 THR A O 1
ATOM 722 N N . GLY A 1 94 ? -16.556 5.081 2.971 1.00 60.25 94 GLY A N 1
ATOM 723 C CA . GLY A 1 94 ? -16.416 6.098 1.934 1.00 60.25 94 GLY A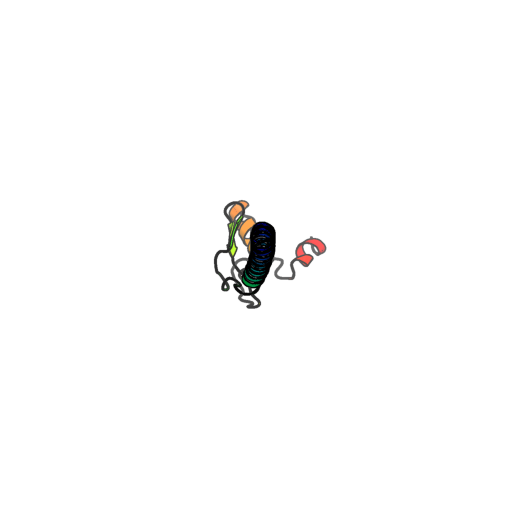 CA 1
ATOM 724 C C . GLY A 1 94 ? -14.978 6.582 1.780 1.00 60.25 94 GLY A C 1
ATOM 725 O O . GLY A 1 94 ? -14.041 5.965 2.289 1.00 60.25 94 GLY A O 1
ATOM 726 N N . ASP A 1 95 ? -14.832 7.695 1.072 1.00 72.56 95 ASP A N 1
ATOM 727 C CA . ASP A 1 95 ? -13.550 8.325 0.780 1.00 72.56 95 ASP A CA 1
ATOM 728 C C . ASP A 1 95 ? -12.802 8.726 2.063 1.00 72.56 95 ASP A C 1
ATOM 730 O O . ASP A 1 95 ? -13.396 8.998 3.111 1.00 72.56 95 ASP A O 1
ATOM 734 N N . ALA A 1 96 ? -11.469 8.736 2.005 1.00 78.12 96 ALA A N 1
ATOM 735 C CA . ALA A 1 96 ? -10.619 8.986 3.173 1.00 78.12 96 ALA A CA 1
ATOM 736 C C . ALA A 1 96 ? -10.868 10.358 3.834 1.00 78.12 96 ALA A C 1
ATOM 738 O O . ALA A 1 96 ? -10.614 10.533 5.023 1.00 78.12 96 ALA A O 1
ATOM 739 N N . ASP A 1 97 ? -11.388 11.326 3.085 1.00 76.44 97 ASP A N 1
ATOM 740 C CA . ASP A 1 97 ? -11.770 12.654 3.566 1.00 76.44 97 ASP A CA 1
ATOM 741 C C . ASP A 1 97 ? -13.012 12.635 4.478 1.00 76.44 97 ASP A C 1
ATOM 743 O O . ASP A 1 97 ? -13.090 13.423 5.424 1.00 76.44 97 ASP A O 1
ATOM 747 N N . THR A 1 98 ? -13.941 11.694 4.287 1.00 71.12 98 THR A N 1
ATOM 748 C CA . THR A 1 98 ? -15.143 11.531 5.133 1.00 71.12 98 THR A CA 1
ATOM 749 C C . THR A 1 98 ? -14.800 11.246 6.600 1.00 71.12 98 THR A C 1
ATOM 751 O O . THR A 1 98 ? -15.562 11.563 7.518 1.00 71.12 98 THR A O 1
ATOM 754 N N . TYR A 1 99 ? -13.608 10.705 6.869 1.00 71.44 99 TYR A N 1
ATOM 755 C CA . TYR A 1 99 ? -13.116 10.496 8.230 1.00 71.44 99 TYR A CA 1
ATOM 756 C C . TYR A 1 99 ? -12.880 11.806 8.986 1.00 71.44 99 TYR A C 1
ATOM 758 O O . TYR A 1 99 ? -13.037 11.809 10.204 1.00 71.44 99 TYR A O 1
ATOM 766 N N . PHE A 1 100 ? -12.551 12.897 8.290 1.00 72.94 100 PHE A N 1
ATOM 767 C CA . PHE A 1 100 ? -12.378 14.219 8.890 1.00 72.94 100 PHE A CA 1
ATOM 768 C C . PHE A 1 100 ? -13.702 14.984 8.995 1.00 72.94 100 PHE A C 1
ATOM 770 O O . PHE A 1 100 ? -13.960 15.614 10.016 1.00 72.94 100 PHE A O 1
A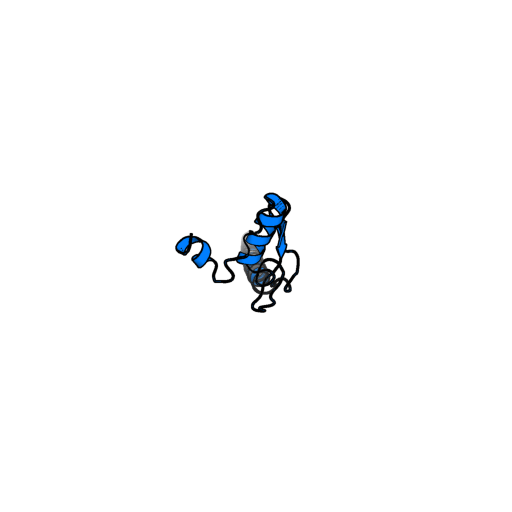TOM 777 N N . TRP A 1 101 ? -14.539 14.928 7.954 1.00 68.44 101 TRP A N 1
ATOM 778 C CA . TRP A 1 101 ? -15.739 15.770 7.860 1.00 68.44 101 TRP A CA 1
ATOM 779 C C . TRP A 1 101 ? -16.957 15.237 8.618 1.00 68.44 101 TRP A C 1
ATOM 781 O O . TRP A 1 101 ? -17.731 16.034 9.139 1.00 68.44 101 TRP A O 1
ATOM 791 N N . ASP A 1 102 ? -17.108 13.916 8.728 1.00 60.66 102 ASP A N 1
ATOM 792 C CA . ASP A 1 102 ? -18.252 13.295 9.415 1.00 60.66 102 ASP A CA 1
ATOM 793 C C . ASP A 1 102 ? -17.914 12.903 10.879 1.00 60.66 102 ASP A C 1
ATOM 795 O O . ASP A 1 102 ? -18.436 11.902 11.378 1.00 60.66 102 ASP A O 1
ATOM 799 N N . ALA A 1 103 ? -16.902 13.521 11.504 1.00 54.25 103 ALA A N 1
ATOM 800 C CA . ALA A 1 103 ? -16.398 13.172 12.846 1.00 54.25 103 ALA A CA 1
ATOM 801 C C . ALA A 1 103 ? -17.061 13.979 13.971 1.00 54.25 103 ALA A C 1
ATOM 803 O O . ALA A 1 103 ? -17.309 15.188 13.772 1.00 54.25 103 ALA A O 1
#

Secondary structure (DSSP, 8-state):
-HHHHHHHHHHHHHHHHHHHHHHHHHHHHHHHHHHHHH-PPPTT-EEEESSS-EEE---S---B-SSSBTTSHHHHHHHHHHHHH--------S-TTHHHHT-

Mean predicted aligned error: 13.04 Å

Radius of gyration: 26.85 Å; Cα contacts (8 Å, |Δi|>4): 76; chains: 1; bounding box: 76×26×51 Å

pLDDT: mean 79.97, std 10.98, range [53.56, 94.75]

Foldseek 3Di:
DVVVVVVVVVVVVVVVVVVVVVVVVVVVVVVVVVCVVPPQDPFQCFPDDDPNQTQTRDDPDFDADPQEGGRDPSSSVSVCCCVPPVDNPSPDRDDPCCVVVVD

Sequence (103 aa):
MRFLKRLFRAFVAASVAATLMALAYAGMLVHDGYRFFLDQPTHGSVLGDVGGVAVYAGDGYDVRGEYGLEYQCVELVNRALVQKHGFRNLAKTGDADTYFWDA

Solvent-accessible surface area (backbone atoms only — not comparable to full-atom values): 6168 Å² total; per-residue (Å²): 116,72,67,61,56,50,52,51,51,50,51,54,52,52,52,52,52,53,52,51,53,52,51,53,50,52,51,48,57,52,49,54,54,50,45,67,71,67,63,66,70,58,72,71,38,77,76,49,67,61,95,90,37,77,39,42,27,51,63,95,64,86,48,80,54,96,48,34,44,49,4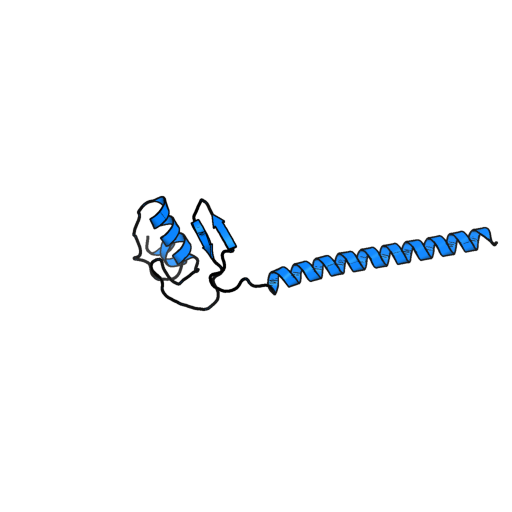8,35,74,58,14,53,52,41,44,42,38,34,77,74,66,69,46,83,77,79,81,77,86,68,61,76,64,52,67,69,74,77,104